Protein AF-N8UK07-F1 (afdb_monomer)

Secondary structure (DSSP, 8-state):
-HHHHHHHHHHHTTS-TTPEEE--SSTTTT-HHHHHHHHHTTPEEE----

Structure (mmCIF, N/CA/C/O backbone):
data_AF-N8UK07-F1
#
_entry.id   AF-N8UK07-F1
#
loop_
_atom_site.group_PDB
_atom_site.id
_atom_site.type_symbol
_atom_site.label_atom_id
_atom_site.label_alt_id
_atom_site.label_comp_id
_atom_site.label_asym_id
_atom_site.label_entity_id
_atom_site.label_seq_id
_atom_site.pdbx_PDB_ins_code
_atom_site.Cartn_x
_atom_site.Cartn_y
_atom_site.C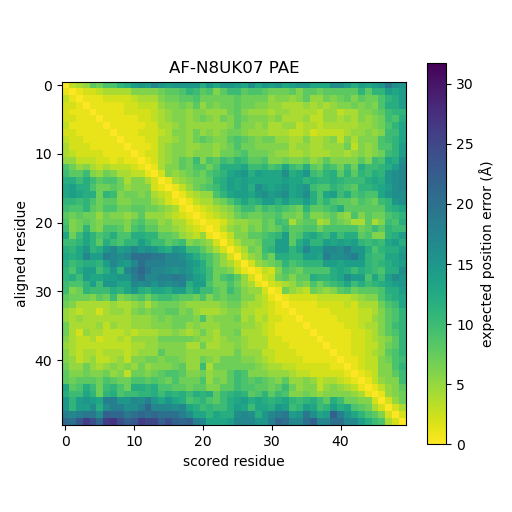artn_z
_atom_site.occupancy
_atom_site.B_iso_or_equiv
_atom_site.auth_seq_id
_atom_site.auth_comp_id
_atom_site.auth_asym_id
_atom_site.auth_atom_id
_atom_site.pdbx_PDB_model_num
ATOM 1 N N . MET A 1 1 ? -5.465 5.241 -11.956 1.00 68.25 1 MET A N 1
ATOM 2 C CA . MET A 1 1 ? -5.732 3.862 -12.419 1.00 68.25 1 MET A CA 1
ATOM 3 C C . MET A 1 1 ? -5.531 2.846 -11.309 1.00 68.25 1 MET A C 1
ATOM 5 O O . MET A 1 1 ? -6.509 2.222 -10.939 1.00 68.25 1 MET A O 1
ATOM 9 N N . VAL A 1 2 ? -4.337 2.682 -10.724 1.00 71.69 2 VAL A N 1
ATOM 10 C CA . VAL A 1 2 ? -4.180 1.632 -9.693 1.00 71.69 2 VAL A CA 1
ATOM 11 C C . VAL A 1 2 ? -4.530 2.066 -8.274 1.00 71.69 2 VAL A C 1
ATOM 13 O O . VAL A 1 2 ? -5.005 1.245 -7.500 1.00 71.69 2 VAL A O 1
ATOM 16 N N . LEU A 1 3 ? -4.412 3.354 -7.939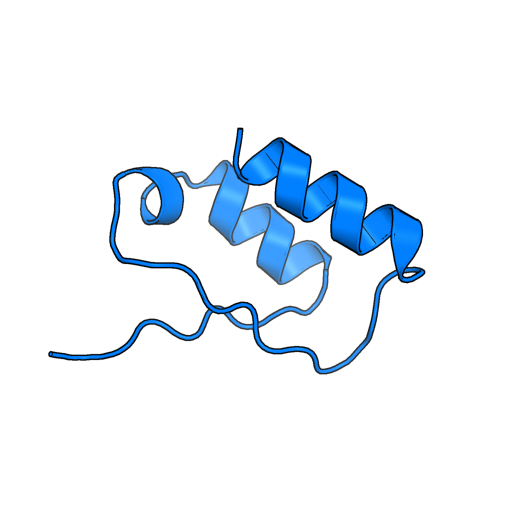 1.00 76.31 3 LEU A N 1
ATOM 17 C CA . LEU A 1 3 ? -5.031 3.852 -6.709 1.00 76.31 3 LEU A CA 1
ATOM 18 C C . LEU A 1 3 ? -6.555 3.668 -6.765 1.00 76.31 3 LEU A C 1
ATOM 20 O O . LEU A 1 3 ? -7.129 3.159 -5.817 1.00 76.31 3 LEU A O 1
ATOM 24 N N . ASP A 1 4 ? -7.185 3.980 -7.900 1.00 80.62 4 ASP A N 1
ATOM 25 C CA . ASP A 1 4 ? -8.625 3.770 -8.096 1.00 80.62 4 ASP A CA 1
ATOM 26 C C . ASP A 1 4 ? -9.014 2.291 -7.981 1.00 80.62 4 ASP A C 1
ATOM 28 O O . ASP A 1 4 ? -9.980 1.956 -7.302 1.00 80.62 4 ASP A O 1
ATOM 32 N N . ALA A 1 5 ? -8.231 1.389 -8.583 1.00 80.31 5 ALA A N 1
ATOM 33 C CA . ALA A 1 5 ? -8.455 -0.050 -8.459 1.00 80.31 5 ALA A CA 1
ATOM 34 C C . ALA A 1 5 ? -8.279 -0.544 -7.011 1.00 80.31 5 ALA A C 1
ATOM 36 O O . ALA A 1 5 ? -9.052 -1.383 -6.549 1.00 80.31 5 ALA A O 1
ATOM 37 N N . LEU A 1 6 ? -7.296 -0.010 -6.276 1.00 79.75 6 LEU A N 1
ATOM 38 C CA . LEU A 1 6 ? -7.108 -0.296 -4.854 1.00 79.75 6 LEU A CA 1
ATOM 39 C C . LEU A 1 6 ? -8.303 0.197 -4.027 1.00 79.75 6 LEU A C 1
ATOM 41 O O . LEU A 1 6 ? -8.822 -0.565 -3.214 1.00 79.75 6 LEU A O 1
ATOM 45 N N . GLU A 1 7 ? -8.773 1.425 -4.258 1.00 81.69 7 GLU A N 1
ATOM 46 C CA . GLU A 1 7 ? -9.954 1.970 -3.578 1.00 81.69 7 GLU A CA 1
ATOM 47 C C . GLU A 1 7 ? -11.198 1.129 -3.852 1.00 81.69 7 GLU A C 1
ATOM 49 O O . GLU A 1 7 ? -11.922 0.779 -2.920 1.00 81.69 7 GLU A O 1
ATOM 54 N N . GLN A 1 8 ? -11.417 0.751 -5.112 1.00 83.88 8 GLN A N 1
ATOM 55 C CA . GLN A 1 8 ? -12.551 -0.078 -5.498 1.00 83.88 8 GLN A CA 1
ATOM 56 C C . GLN A 1 8 ? -12.511 -1.436 -4.787 1.00 83.88 8 GLN A C 1
ATOM 58 O O . GLN A 1 8 ? -13.517 -1.859 -4.226 1.00 83.88 8 GLN A O 1
ATOM 63 N N . VAL A 1 9 ? -11.350 -2.095 -4.739 1.00 82.12 9 VAL A N 1
ATOM 64 C CA . VAL A 1 9 ? -11.187 -3.384 -4.044 1.00 82.12 9 VAL A CA 1
ATOM 65 C C . VAL A 1 9 ? -11.368 -3.247 -2.530 1.00 82.12 9 VAL A C 1
ATOM 67 O O . VAL A 1 9 ? -11.952 -4.129 -1.900 1.00 82.12 9 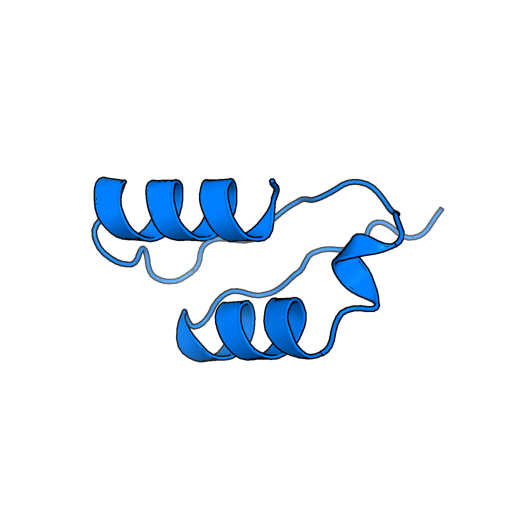VAL A O 1
ATOM 70 N N . LEU A 1 10 ? -10.886 -2.158 -1.927 1.00 80.50 10 LEU A N 1
ATOM 71 C CA . LEU A 1 10 ? -11.064 -1.898 -0.496 1.00 80.50 10 LEU A CA 1
ATOM 72 C C . LEU A 1 10 ? -12.529 -1.656 -0.132 1.00 80.50 10 LEU A C 1
ATOM 74 O O . LEU A 1 10 ? -12.97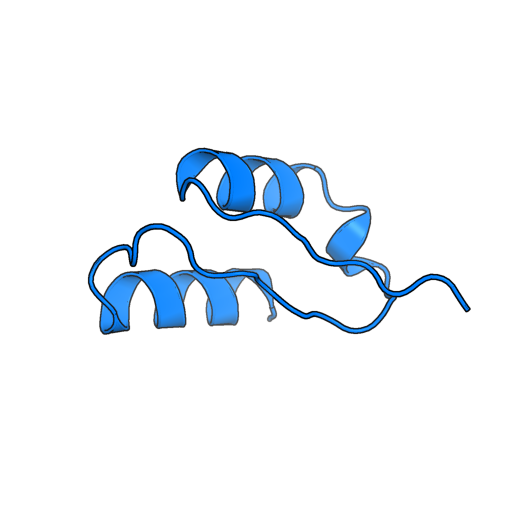4 -2.126 0.918 1.00 80.50 10 LEU A O 1
ATOM 78 N N . HIS A 1 11 ? -13.257 -0.953 -0.998 1.00 81.25 11 HIS A N 1
ATOM 79 C CA . HIS A 1 11 ? -14.684 -0.705 -0.846 1.00 81.25 11 HIS A CA 1
ATOM 80 C C . HIS A 1 11 ? -15.500 -1.993 -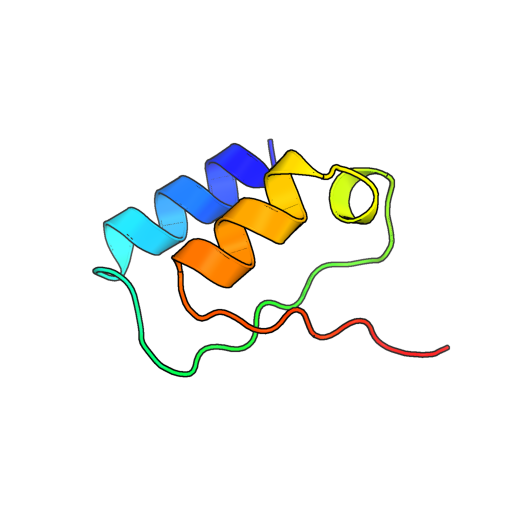1.025 1.00 81.25 11 HIS A C 1
ATOM 82 O O . HIS A 1 11 ? -16.318 -2.323 -0.172 1.00 81.25 11 HIS A O 1
ATOM 88 N N . ASP A 1 12 ? -15.233 -2.755 -2.088 1.00 82.12 12 ASP A N 1
ATOM 89 C CA . ASP A 1 12 ? -15.941 -3.998 -2.422 1.00 82.12 12 ASP A CA 1
ATOM 90 C C . ASP A 1 12 ? -15.752 -5.092 -1.355 1.00 82.12 12 ASP A C 1
ATOM 92 O O . ASP A 1 12 ? -16.686 -5.813 -1.010 1.00 82.12 12 ASP A O 1
ATOM 96 N N . ARG A 1 13 ? -14.553 -5.178 -0.762 1.00 77.94 13 ARG A N 1
ATOM 97 C CA . ARG A 1 13 ? -14.205 -6.209 0.234 1.00 77.94 13 ARG A CA 1
ATOM 98 C C . ARG A 1 13 ? -14.389 -5.783 1.692 1.00 77.94 13 ARG A C 1
ATOM 100 O O . ARG A 1 13 ? -14.047 -6.558 2.584 1.00 77.94 13 ARG A O 1
ATOM 107 N N . GLY A 1 14 ? -14.879 -4.570 1.955 1.00 74.38 14 GLY A N 1
ATOM 108 C CA . GLY A 1 14 ? -15.151 -4.090 3.315 1.00 74.38 14 GLY A CA 1
ATOM 109 C C . GLY A 1 14 ? -13.907 -3.932 4.201 1.00 74.38 14 GLY A C 1
ATOM 110 O O . GLY A 1 14 ? -13.946 -4.298 5.373 1.00 74.38 14 GLY A O 1
ATOM 111 N N . MET A 1 15 ? -12.805 -3.397 3.658 1.00 67.75 15 MET A N 1
ATOM 112 C CA . MET A 1 15 ? -11.516 -3.228 4.361 1.00 67.75 15 MET A CA 1
ATOM 113 C C . MET A 1 15 ? -10.964 -4.544 4.951 1.00 67.75 15 MET A C 1
ATOM 115 O O . MET A 1 15 ? -10.891 -4.718 6.173 1.00 67.75 15 MET A O 1
ATOM 119 N N . PRO A 1 16 ? -10.553 -5.486 4.088 1.00 69.06 16 PRO A N 1
ATOM 120 C CA . PRO A 1 16 ? -10.069 -6.790 4.519 1.00 69.06 16 PRO A CA 1
ATOM 121 C C . PRO A 1 16 ? -8.801 -6.660 5.378 1.00 69.06 16 PRO A C 1
ATOM 123 O O . PRO A 1 16 ? -7.816 -6.046 4.972 1.00 69.06 16 PRO A O 1
ATOM 126 N N . LYS A 1 17 ? -8.814 -7.271 6.567 1.00 67.38 17 LYS A N 1
ATOM 127 C CA . LYS A 1 17 ? -7.647 -7.342 7.459 1.00 67.38 17 LYS A CA 1
ATOM 128 C C . LYS A 1 17 ? -6.707 -8.462 7.000 1.00 67.38 17 LYS A C 1
ATOM 130 O O . LYS A 1 17 ? -7.171 -9.525 6.597 1.00 67.38 17 LYS A O 1
ATOM 135 N N . ASN A 1 18 ? -5.395 -8.240 7.107 1.00 67.81 18 ASN A N 1
ATOM 136 C CA . ASN A 1 18 ? -4.332 -9.207 6.781 1.00 67.81 18 ASN A CA 1
ATOM 137 C C . ASN A 1 18 ? -4.213 -9.623 5.302 1.00 67.81 18 ASN A C 1
ATOM 139 O O . ASN A 1 18 ? -3.733 -10.722 5.025 1.00 67.81 18 ASN A O 1
ATOM 143 N N . VAL A 1 19 ? -4.600 -8.779 4.339 1.00 71.12 19 VAL A N 1
ATOM 144 C CA . VAL A 1 19 ? -4.327 -9.079 2.921 1.00 71.12 19 VAL A CA 1
ATOM 145 C C . VAL A 1 19 ? -3.002 -8.474 2.465 1.00 71.12 19 VAL A C 1
ATOM 147 O O . VAL A 1 19 ? -2.615 -7.374 2.858 1.00 71.12 19 VAL A O 1
ATOM 150 N N . ILE A 1 20 ? -2.278 -9.226 1.642 1.00 69.38 20 ILE A N 1
ATOM 151 C CA . ILE A 1 20 ? -1.034 -8.775 1.024 1.00 69.38 20 ILE A CA 1
ATOM 152 C C . ILE A 1 20 ? -1.391 -8.233 -0.350 1.00 69.38 20 ILE A C 1
ATOM 154 O O . ILE A 1 20 ? -1.982 -8.937 -1.170 1.00 69.38 20 ILE A O 1
ATOM 158 N N . HIS A 1 21 ? -1.038 -6.977 -0.597 1.00 72.94 21 HIS A N 1
ATOM 159 C CA . HIS A 1 21 ? -1.238 -6.377 -1.904 1.00 72.94 21 HIS A CA 1
ATOM 160 C C . HIS A 1 21 ? -0.026 -6.689 -2.795 1.00 72.94 21 HIS A C 1
ATOM 162 O O . HIS A 1 21 ? 1.095 -6.273 -2.485 1.00 72.94 21 HIS A O 1
ATOM 168 N N . HIS A 1 22 ? -0.251 -7.432 -3.883 1.00 70.38 22 HIS A N 1
ATOM 169 C CA . HIS A 1 22 ? 0.756 -7.741 -4.900 1.00 70.38 22 HIS A CA 1
ATOM 170 C C . HIS A 1 22 ? 0.559 -6.811 -6.104 1.00 70.38 22 HIS A C 1
ATOM 172 O O . HIS A 1 22 ? -0.538 -6.739 -6.654 1.00 70.38 22 HIS A O 1
ATOM 178 N N . SER A 1 23 ? 1.604 -6.076 -6.478 1.00 63.47 23 SER A N 1
ATOM 179 C CA . SER A 1 23 ? 1.637 -5.209 -7.662 1.00 63.47 23 SER A CA 1
ATOM 180 C C . SER A 1 23 ? 3.001 -5.334 -8.335 1.00 63.47 23 SER A C 1
ATOM 182 O O . SER A 1 23 ? 4.023 -5.401 -7.646 1.00 63.47 23 SER A O 1
ATOM 184 N N . ASP A 1 24 ? 3.019 -5.316 -9.665 1.00 65.06 24 ASP A N 1
ATOM 185 C CA . ASP A 1 24 ? 4.244 -5.317 -10.466 1.00 65.06 24 ASP A CA 1
ATOM 186 C C . ASP A 1 24 ? 5.039 -4.009 -10.287 1.00 65.06 24 ASP A C 1
ATOM 188 O O . ASP A 1 24 ? 4.470 -2.932 -10.070 1.00 65.06 24 ASP A O 1
ATOM 192 N N . ARG A 1 25 ? 6.381 -4.076 -10.351 1.00 61.28 25 ARG A N 1
ATOM 193 C CA . ARG A 1 25 ? 7.237 -2.888 -10.173 1.00 61.28 25 ARG A CA 1
ATOM 194 C C . ARG A 1 25 ? 6.964 -1.865 -11.283 1.00 61.28 25 ARG A C 1
ATOM 196 O O . ARG A 1 25 ? 7.246 -2.110 -12.451 1.00 61.28 25 ARG A O 1
ATOM 203 N N . GLY A 1 26 ? 6.500 -0.681 -10.890 1.00 64.44 26 GLY A N 1
ATOM 204 C CA . GLY A 1 26 ? 6.293 0.473 -11.762 1.00 64.44 26 GLY A CA 1
ATOM 205 C C . GLY A 1 26 ? 6.134 1.767 -10.960 1.00 64.44 26 GLY A C 1
ATOM 206 O O . GLY A 1 26 ? 6.054 1.737 -9.730 1.00 64.44 26 GLY A O 1
ATOM 207 N N . VAL A 1 27 ? 6.065 2.907 -11.663 1.00 59.16 27 VAL A N 1
ATOM 208 C CA . VAL A 1 27 ? 6.024 4.298 -11.135 1.00 59.16 27 VAL A CA 1
ATOM 209 C C . VAL A 1 27 ? 4.991 4.532 -10.015 1.00 59.16 27 VAL A C 1
ATOM 211 O O . VAL A 1 27 ? 5.083 5.471 -9.232 1.00 59.16 27 VAL A O 1
ATOM 214 N N . GLN A 1 28 ? 4.018 3.637 -9.920 1.00 61.59 28 GLN A N 1
ATOM 215 C CA . GLN A 1 28 ? 2.960 3.582 -8.930 1.00 61.59 28 GLN A CA 1
ATOM 216 C C . GLN A 1 28 ? 3.433 3.284 -7.498 1.00 61.59 28 GLN A C 1
ATOM 218 O O . GLN A 1 28 ? 2.866 3.853 -6.568 1.00 61.59 28 GLN A O 1
ATOM 223 N N . TYR A 1 29 ? 4.468 2.456 -7.299 1.00 61.84 29 TYR A N 1
ATOM 224 C CA . TYR A 1 29 ? 5.020 2.185 -5.959 1.00 61.84 29 TYR A CA 1
ATOM 225 C C . TYR A 1 29 ? 5.756 3.404 -5.381 1.00 61.84 29 TYR A C 1
ATOM 227 O O . TYR A 1 29 ? 5.783 3.605 -4.173 1.00 61.84 29 TYR A O 1
ATOM 235 N N . LEU A 1 30 ? 6.323 4.251 -6.247 1.00 61.19 30 LEU A N 1
ATOM 236 C CA . LEU A 1 30 ? 7.034 5.464 -5.833 1.00 61.19 30 LEU A CA 1
ATOM 237 C C . LEU A 1 30 ? 6.098 6.612 -5.420 1.00 61.19 30 LEU A C 1
ATOM 239 O O . LEU A 1 30 ? 6.565 7.637 -4.924 1.00 61.19 30 LEU A O 1
ATOM 243 N N . SER A 1 31 ? 4.784 6.475 -5.619 1.00 72.50 31 SER A N 1
ATOM 244 C CA . SER A 1 31 ? 3.824 7.492 -5.198 1.00 72.50 31 SER A CA 1
ATOM 245 C C . SER A 1 31 ? 3.589 7.420 -3.690 1.00 72.50 31 SER A C 1
ATOM 247 O O . SER A 1 31 ? 2.994 6.471 -3.185 1.00 72.50 31 SER A O 1
ATOM 249 N N . ILE A 1 32 ? 3.960 8.482 -2.971 1.00 75.12 32 ILE A N 1
ATOM 250 C CA . ILE A 1 32 ? 3.708 8.643 -1.525 1.00 75.12 32 ILE A CA 1
ATOM 251 C C . ILE A 1 32 ? 2.223 8.416 -1.181 1.00 75.12 32 ILE A C 1
ATOM 253 O O . ILE A 1 32 ? 1.896 7.813 -0.162 1.00 75.12 32 ILE A O 1
ATOM 257 N N . ARG A 1 33 ? 1.302 8.850 -2.055 1.00 79.50 33 ARG A N 1
ATOM 258 C CA . ARG A 1 33 ? -0.150 8.664 -1.870 1.00 79.50 33 ARG A CA 1
ATOM 259 C C . ARG A 1 33 ? -0.544 7.186 -1.842 1.00 79.50 33 ARG A C 1
ATOM 261 O O . ARG A 1 33 ? -1.444 6.819 -1.094 1.00 79.50 33 ARG A O 1
ATOM 268 N N . TYR A 1 34 ? 0.118 6.364 -2.651 1.00 78.94 34 TYR A N 1
ATOM 269 C CA . TYR A 1 34 ? -0.159 4.937 -2.755 1.00 78.94 34 TYR A CA 1
ATOM 270 C C . TYR A 1 34 ? 0.291 4.192 -1.495 1.00 78.94 34 TYR A C 1
ATOM 272 O O . TYR A 1 34 ? -0.496 3.467 -0.888 1.00 78.94 34 TYR A O 1
ATOM 280 N N . THR A 1 35 ? 1.519 4.453 -1.045 1.00 77.69 35 THR A N 1
ATOM 281 C CA . THR A 1 35 ? 2.072 3.867 0.184 1.00 77.69 35 THR A CA 1
ATOM 282 C C . THR A 1 35 ? 1.251 4.254 1.415 1.00 77.69 35 THR A C 1
ATOM 284 O O . THR A 1 35 ? 0.823 3.371 2.156 1.00 77.69 35 THR A O 1
ATOM 287 N N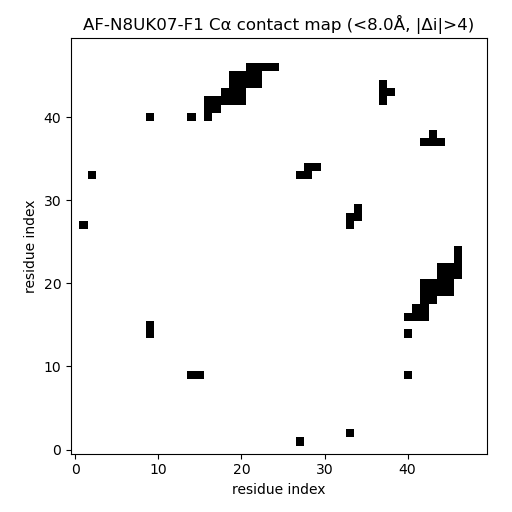 . ASN A 1 36 ? 0.913 5.540 1.575 1.00 83.81 36 ASN A N 1
ATOM 288 C CA . ASN A 1 36 ? 0.095 6.011 2.701 1.00 83.81 36 ASN A CA 1
ATOM 289 C C . ASN A 1 36 ? -1.285 5.340 2.743 1.00 83.81 36 ASN A C 1
ATOM 291 O O . ASN A 1 36 ? -1.838 5.091 3.815 1.00 83.81 36 ASN A O 1
ATOM 295 N N . ARG A 1 37 ? -1.872 5.052 1.576 1.00 84.50 37 ARG A N 1
ATOM 296 C CA . ARG A 1 37 ? -3.199 4.442 1.507 1.00 84.50 37 ARG A CA 1
ATOM 297 C C . ARG A 1 37 ? -3.189 2.965 1.891 1.00 84.50 37 ARG A C 1
ATOM 299 O O . ARG A 1 37 ? -4.137 2.510 2.537 1.00 84.50 37 ARG A O 1
ATOM 306 N N . LEU A 1 38 ? -2.130 2.244 1.526 1.00 81.81 38 LEU A N 1
ATOM 307 C CA . LEU A 1 38 ? -1.914 0.863 1.953 1.00 81.81 38 LEU A CA 1
ATOM 308 C C . LEU A 1 38 ? -1.743 0.780 3.473 1.00 81.81 38 LEU A C 1
ATOM 310 O O . LEU A 1 38 ? -2.420 -0.029 4.105 1.00 81.81 38 LEU A O 1
ATOM 314 N N . GLU A 1 39 ? -0.947 1.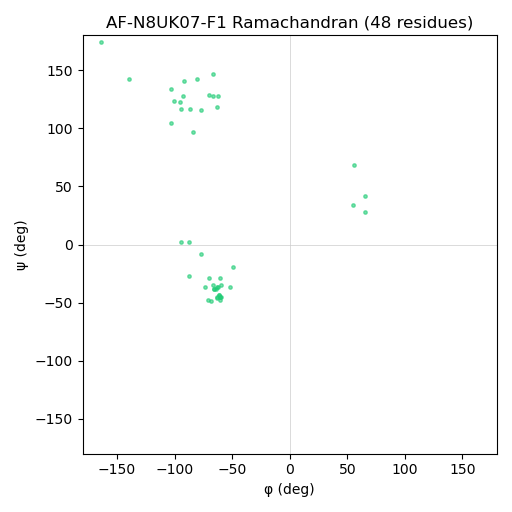671 4.071 1.00 81.44 39 GLU A N 1
ATOM 315 C CA . GLU A 1 39 ? -0.814 1.745 5.532 1.00 81.44 39 GLU A CA 1
ATOM 316 C C . GLU A 1 39 ? -2.149 2.058 6.219 1.00 81.44 39 GLU A C 1
ATOM 318 O O . GLU A 1 39 ? -2.533 1.363 7.160 1.00 81.44 39 GLU A O 1
ATOM 323 N N . ALA A 1 40 ? -2.917 3.026 5.703 1.00 82.56 40 ALA A N 1
ATOM 324 C CA . ALA A 1 40 ? -4.245 3.356 6.232 1.00 82.56 40 ALA A CA 1
ATOM 325 C C . ALA A 1 40 ? -5.232 2.175 6.160 1.00 82.56 40 ALA A C 1
ATOM 327 O O . ALA A 1 40 ? -6.139 2.056 6.983 1.00 82.56 40 ALA A O 1
ATOM 328 N N . ALA A 1 41 ? -5.054 1.284 5.184 1.00 81.38 41 ALA A N 1
ATOM 329 C CA . ALA A 1 41 ? -5.831 0.058 5.045 1.00 81.38 41 ALA A CA 1
ATOM 330 C C . ALA A 1 41 ? -5.257 -1.132 5.842 1.00 81.38 41 ALA A C 1
ATOM 332 O O . ALA A 1 41 ? -5.819 -2.222 5.771 1.00 81.38 41 ALA A O 1
ATOM 333 N N . ASN A 1 42 ? -4.173 -0.947 6.608 1.00 81.44 42 ASN A N 1
ATOM 334 C CA 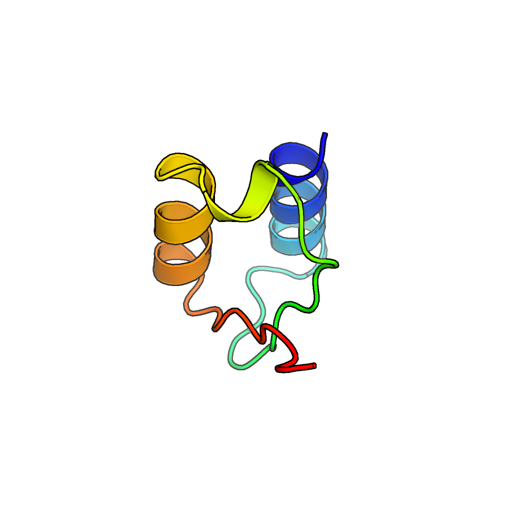. ASN A 1 42 ? -3.418 -2.020 7.270 1.00 81.44 42 ASN A CA 1
ATOM 335 C C . ASN A 1 42 ? -2.936 -3.111 6.294 1.00 81.44 42 ASN A C 1
ATOM 337 O O . ASN A 1 42 ? -2.879 -4.297 6.632 1.00 81.44 42 ASN A O 1
ATOM 341 N N . LEU A 1 43 ? -2.594 -2.709 5.068 1.00 78.44 43 LEU A N 1
ATOM 342 C CA . LEU A 1 43 ? -2.111 -3.594 4.016 1.00 78.44 43 LEU A CA 1
ATOM 343 C C . LEU A 1 43 ? -0.602 -3.468 3.862 1.00 78.44 43 LEU A C 1
ATOM 345 O O . LEU A 1 43 ? -0.055 -2.371 3.763 1.00 78.44 43 LEU A O 1
ATOM 349 N N . ARG A 1 44 ? 0.076 -4.613 3.778 1.00 71.25 44 ARG A N 1
ATOM 350 C CA . ARG A 1 44 ? 1.503 -4.663 3.450 1.00 71.25 44 ARG A CA 1
ATOM 351 C C . ARG A 1 44 ? 1.665 -4.842 1.946 1.00 71.25 44 ARG A C 1
ATOM 353 O O . ARG A 1 44 ? 1.098 -5.769 1.364 1.00 71.25 44 ARG A O 1
ATOM 360 N N . ALA A 1 45 ? 2.459 -3.972 1.329 1.00 70.19 45 ALA A N 1
ATOM 361 C CA . ALA A 1 45 ? 2.929 -4.189 -0.031 1.00 70.19 45 ALA A CA 1
ATOM 362 C C . ALA A 1 45 ? 3.941 -5.345 -0.033 1.00 70.19 45 ALA A C 1
ATOM 364 O O . ALA A 1 45 ? 4.896 -5.333 0.747 1.00 70.19 45 ALA A O 1
ATOM 365 N N . SER A 1 46 ? 3.749 -6.335 -0.903 1.00 66.56 46 SER A N 1
ATOM 366 C CA . SER A 1 46 ? 4.782 -7.331 -1.199 1.00 66.56 46 SER A CA 1
ATOM 367 C C . SER A 1 46 ? 5.409 -6.985 -2.541 1.00 66.56 46 SER A C 1
ATOM 369 O O . SER A 1 46 ? 4.796 -7.182 -3.589 1.00 66.56 46 SER A O 1
ATOM 371 N N . VAL A 1 47 ? 6.622 -6.434 -2.494 1.00 60.81 47 VAL A N 1
ATOM 372 C CA . VAL A 1 47 ? 7.454 -6.223 -3.680 1.00 60.81 47 VAL A CA 1
ATOM 373 C C . VAL A 1 47 ? 8.391 -7.418 -3.822 1.00 60.81 47 VAL A C 1
ATOM 375 O O . VAL A 1 47 ? 9.196 -7.693 -2.936 1.00 60.81 47 VAL A O 1
ATOM 378 N N . GLY A 1 48 ? 8.257 -8.169 -4.915 1.00 49.91 48 GLY A N 1
ATOM 379 C CA . GLY A 1 48 ? 9.174 -9.264 -5.221 1.00 49.91 48 GLY A CA 1
ATOM 380 C C . GLY A 1 48 ? 10.574 -8.725 -5.521 1.00 49.91 48 GLY A C 1
ATOM 381 O O . GLY A 1 48 ? 10.739 -7.822 -6.349 1.00 49.91 48 GLY A O 1
ATOM 382 N N . THR A 1 49 ? 11.591 -9.260 -4.851 1.00 44.75 49 THR A N 1
ATOM 383 C CA . THR A 1 49 ? 13.001 -9.043 -5.188 1.00 44.75 49 THR A CA 1
ATOM 384 C C . THR A 1 49 ? 13.385 -10.029 -6.293 1.00 44.75 49 THR A C 1
ATOM 386 O O . THR A 1 49 ? 13.645 -11.193 -6.015 1.00 44.75 49 THR A O 1
ATOM 389 N N . THR A 1 50 ? 13.349 -9.597 -7.553 1.00 46.84 50 THR A N 1
ATOM 390 C CA . THR A 1 50 ? 14.315 -10.072 -8.555 1.00 46.84 50 THR A CA 1
ATOM 391 C C . THR A 1 50 ? 15.566 -9.231 -8.427 1.00 46.84 50 THR A C 1
ATOM 393 O O . THR A 1 50 ? 15.385 -7.993 -8.249 1.00 46.84 50 THR A O 1
#

Mean predicted aligned error: 7.67 Å

Solvent-accessible surface area (backbone atoms only — not comparable to full-atom values): 3192 Å² total; per-residue (Å²): 109,65,66,57,51,49,51,50,50,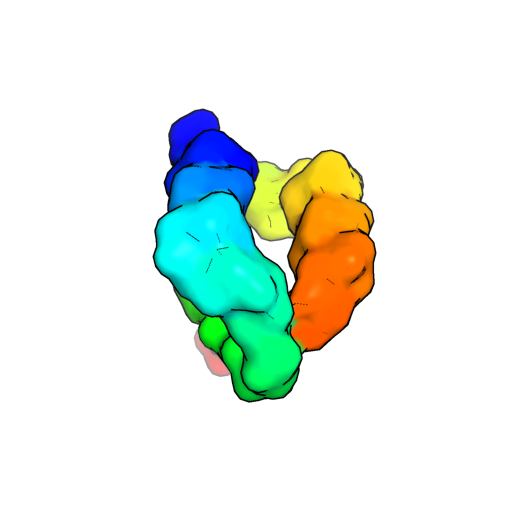39,62,77,57,68,62,57,78,83,46,74,48,77,63,80,96,52,80,64,73,74,32,68,72,50,53,54,51,33,53,75,54,61,31,49,77,51,75,83,86,127

Foldseek 3Di:
DVVVVVVVCCVVVVLDAPDEDEDADDPQVVDPVNVVVCVVSNYHYDDDDD

Sequence (50 aa):
MVLDALEQVLHDRGMPKNVIHHSDRGVQYLSIRYTNRLEAANLRASVGTT

Nearest PDB structures (foldseek):
  8fnh-assembly1_G  TM=6.925E-01  e=2.245E-01  Homo sapiens
  8w2r-assembly1_I  TM=6.799E-01  e=4.242E-01  Human immunodeficiency virus 1
  8fnd-assembly1_G  TM=6.778E-01  e=4.242E-01  Homo sapiens
  3hpg-assembly3_D  TM=6.455E-01  e=4.887E-01  Visna/maedi virus EV1 KV1772
  4r79-assembly1_B  TM=6.525E-01  e=8.606E-01  Drosophila mauritiana

Radius of gyration: 10.56 Å; Cα contacts (8 Å, |Δi|>4): 37; chains: 1; bounding box: 30×19×20 Å

pLDDT: mean 72.08, std 9.71, range [44.75, 84.5]